Protein AF-A0A7J4RZ16-F1 (afdb_monomer_lite)

pLDDT: mean 72.12, std 18.79, range [27.58, 89.75]

Structure (mmCIF, N/CA/C/O backbone):
data_AF-A0A7J4RZ16-F1
#
_entry.id   AF-A0A7J4RZ16-F1
#
loop_
_atom_site.group_PDB
_atom_site.id
_atom_site.type_symbol
_atom_site.label_atom_id
_atom_site.label_alt_id
_atom_site.l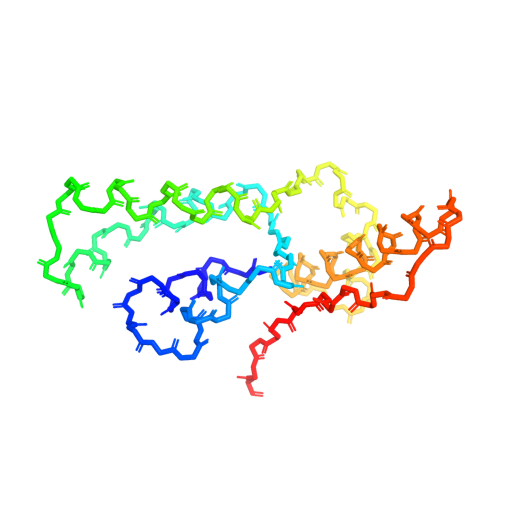abel_comp_id
_atom_site.label_asym_id
_atom_site.label_entity_id
_atom_site.label_seq_id
_atom_site.pdbx_PDB_ins_code
_atom_site.Cartn_x
_atom_site.Cartn_y
_atom_site.Cartn_z
_atom_site.occupancy
_atom_site.B_iso_or_equiv
_atom_site.auth_seq_id
_atom_site.auth_comp_id
_atom_site.auth_asym_id
_atom_site.auth_atom_id
_atom_site.pdbx_PDB_model_num
ATOM 1 N N . MET A 1 1 ? -0.012 -2.044 -8.043 1.00 76.31 1 MET A N 1
ATOM 2 C CA . MET A 1 1 ? -1.000 -1.332 -7.220 1.00 76.31 1 MET A CA 1
ATOM 3 C C . MET A 1 1 ? -0.519 0.092 -6.984 1.00 76.31 1 MET A C 1
ATOM 5 O O . MET A 1 1 ? 0.671 0.305 -6.799 1.00 76.31 1 MET A O 1
ATOM 9 N N . ASP A 1 2 ? -1.434 1.058 -7.052 1.00 80.06 2 ASP A N 1
ATOM 10 C CA . ASP A 1 2 ? -1.184 2.475 -6.749 1.00 80.06 2 ASP A CA 1
ATOM 11 C C . ASP A 1 2 ? -1.478 2.739 -5.261 1.00 80.06 2 ASP A C 1
ATOM 13 O O . ASP A 1 2 ? -2.364 2.104 -4.684 1.00 80.06 2 ASP A O 1
ATOM 17 N N . ALA A 1 3 ? -0.797 3.715 -4.659 1.00 82.50 3 ALA A N 1
ATOM 18 C CA . ALA A 1 3 ? -1.120 4.227 -3.331 1.00 82.50 3 ALA A CA 1
ATOM 19 C C . ALA A 1 3 ? -2.610 4.585 -3.199 1.00 82.50 3 ALA A C 1
ATOM 21 O O . ALA A 1 3 ? -3.216 4.270 -2.186 1.00 82.50 3 ALA A O 1
ATOM 22 N N . ASN A 1 4 ? -3.243 5.173 -4.222 1.00 83.31 4 ASN A N 1
ATOM 23 C CA . ASN A 1 4 ? -4.681 5.485 -4.206 1.00 83.31 4 ASN A CA 1
ATOM 24 C C . ASN A 1 4 ? -5.569 4.249 -3.985 1.00 83.31 4 ASN A C 1
ATOM 26 O O . ASN A 1 4 ? -6.581 4.339 -3.294 1.00 83.31 4 ASN A O 1
ATOM 30 N N . VAL A 1 5 ? -5.192 3.107 -4.567 1.00 85.50 5 VAL A N 1
ATOM 31 C CA . VAL A 1 5 ? -5.918 1.840 -4.397 1.00 85.50 5 VAL A CA 1
ATOM 32 C C . VAL A 1 5 ? -5.694 1.302 -2.986 1.00 85.50 5 VAL A C 1
ATOM 34 O O . VAL A 1 5 ? -6.656 0.903 -2.338 1.00 85.50 5 VAL A O 1
ATOM 37 N N . LEU A 1 6 ? -4.458 1.387 -2.480 1.00 87.19 6 LEU A N 1
ATOM 38 C CA . LEU A 1 6 ? -4.139 1.050 -1.092 1.00 87.19 6 LEU A CA 1
ATOM 39 C C . LEU A 1 6 ? -4.948 1.906 -0.101 1.00 87.19 6 LEU A C 1
ATOM 41 O O . LEU A 1 6 ? -5.533 1.375 0.835 1.00 87.19 6 LEU A O 1
ATOM 45 N N . PHE A 1 7 ? -5.065 3.216 -0.343 1.00 86.19 7 PHE A N 1
ATOM 46 C CA . PHE A 1 7 ? -5.932 4.096 0.445 1.00 86.19 7 PHE A CA 1
ATOM 47 C C . PHE A 1 7 ? -7.388 3.655 0.415 1.00 86.19 7 PHE A C 1
ATOM 49 O O . PHE A 1 7 ? -8.014 3.571 1.465 1.00 86.19 7 PHE A O 1
ATOM 56 N N . ALA A 1 8 ? -7.932 3.374 -0.769 1.00 86.31 8 ALA A N 1
ATOM 57 C CA . ALA A 1 8 ? -9.317 2.939 -0.890 1.00 86.31 8 ALA A CA 1
ATOM 58 C C . ALA A 1 8 ? -9.573 1.634 -0.119 1.00 86.31 8 ALA A C 1
ATOM 60 O O . ALA A 1 8 ? -10.584 1.537 0.570 1.00 86.31 8 ALA A O 1
ATOM 61 N N . ALA A 1 9 ? -8.637 0.681 -0.190 1.00 87.06 9 ALA A N 1
ATOM 62 C CA . ALA A 1 9 ? -8.710 -0.591 0.522 1.00 87.06 9 ALA A CA 1
ATOM 63 C C . ALA A 1 9 ? -8.658 -0.434 2.051 1.00 87.06 9 ALA A C 1
ATOM 65 O O . ALA A 1 9 ? -9.312 -1.185 2.760 1.00 87.06 9 ALA A O 1
ATOM 66 N N . LEU A 1 10 ? -7.893 0.535 2.567 1.00 84.44 10 LEU A N 1
ATOM 67 C CA . LEU A 1 10 ? -7.679 0.698 4.011 1.00 84.44 10 LEU A CA 1
ATOM 68 C C . LEU A 1 10 ? -8.652 1.681 4.680 1.00 84.44 10 LEU A C 1
ATOM 70 O O . LEU A 1 10 ? -8.876 1.610 5.890 1.00 84.44 10 LEU A O 1
ATOM 74 N N . ILE A 1 11 ? -9.224 2.627 3.932 1.00 83.25 11 ILE A N 1
ATOM 75 C CA . ILE A 1 11 ? -10.146 3.639 4.476 1.00 83.25 11 ILE A CA 1
ATOM 76 C C . ILE A 1 11 ? -11.548 3.068 4.678 1.00 83.25 11 ILE A C 1
ATOM 78 O O . ILE A 1 11 ? -12.195 3.384 5.672 1.00 83.25 11 ILE A O 1
ATOM 82 N N . ARG A 1 12 ? -12.036 2.247 3.746 1.00 82.31 12 ARG A N 1
ATOM 83 C CA . ARG A 1 12 ? -13.421 1.778 3.755 1.00 82.31 12 ARG A CA 1
ATOM 84 C C . ARG A 1 12 ? -13.476 0.280 3.511 1.00 82.31 12 ARG A C 1
ATOM 86 O O . ARG A 1 12 ? -12.916 -0.203 2.532 1.00 82.31 12 ARG A O 1
ATOM 93 N N . LYS A 1 13 ? -14.259 -0.410 4.344 1.00 81.44 13 LYS A N 1
ATOM 94 C CA . LYS A 1 13 ? -14.567 -1.819 4.125 1.00 81.44 13 LYS A CA 1
ATOM 95 C C . LYS A 1 13 ? -15.323 -2.032 2.822 1.00 81.44 13 LYS A C 1
ATOM 97 O O . LYS A 1 13 ? -16.250 -1.280 2.497 1.00 81.44 13 LYS A O 1
ATOM 102 N N . GLY A 1 14 ? -14.941 -3.065 2.086 1.00 85.19 14 GLY A N 1
ATOM 103 C CA . GLY A 1 14 ? -15.611 -3.449 0.852 1.00 85.19 14 GLY A CA 1
ATOM 104 C C . GLY A 1 14 ? -14.702 -4.215 -0.092 1.00 85.19 14 GLY A C 1
ATOM 105 O O . GLY A 1 14 ? -13.648 -4.713 0.292 1.00 85.19 14 GLY A O 1
ATOM 106 N N . ARG A 1 15 ? -15.092 -4.265 -1.367 1.00 85.81 15 ARG A N 1
ATOM 107 C CA . ARG A 1 15 ? -14.468 -5.173 -2.333 1.00 85.81 15 ARG A CA 1
ATOM 108 C C . ARG A 1 15 ? -12.955 -4.992 -2.486 1.00 85.81 15 ARG A C 1
ATOM 110 O O . ARG A 1 15 ? -12.241 -5.968 -2.664 1.00 85.81 15 ARG A O 1
ATOM 117 N N . THR A 1 16 ? -12.450 -3.762 -2.416 1.00 84.81 16 THR A N 1
ATOM 118 C CA . THR A 1 16 ? -11.005 -3.496 -2.531 1.00 84.81 16 THR A CA 1
ATOM 119 C C . THR A 1 16 ? -10.224 -3.989 -1.310 1.00 84.81 16 THR A C 1
ATOM 121 O O . THR A 1 16 ? -9.099 -4.451 -1.465 1.00 84.81 16 THR A O 1
ATOM 124 N N . GLU A 1 17 ? -10.811 -3.906 -0.112 1.00 87.56 17 GLU A N 1
ATOM 125 C CA . GLU A 1 17 ? -10.242 -4.475 1.116 1.00 87.56 17 GLU A CA 1
ATOM 126 C C . GLU A 1 17 ? -10.216 -6.004 1.022 1.00 87.56 17 GLU A C 1
ATOM 128 O O . GLU A 1 17 ? -9.167 -6.607 1.222 1.00 87.56 17 GLU A O 1
ATOM 133 N N . GLU A 1 18 ? -11.341 -6.618 0.637 1.00 88.00 18 GLU A N 1
ATOM 134 C CA . GLU A 1 18 ? -11.445 -8.071 0.443 1.00 88.00 18 GLU A CA 1
ATOM 135 C C . GLU A 1 18 ? -10.363 -8.585 -0.507 1.00 88.00 18 GLU A C 1
ATOM 137 O O . GLU A 1 18 ? -9.666 -9.538 -0.185 1.00 88.00 18 GLU A O 1
ATOM 142 N N . LEU A 1 19 ? -10.177 -7.913 -1.648 1.00 87.62 19 LEU A N 1
ATOM 143 C CA . LEU A 1 19 ? -9.145 -8.278 -2.617 1.00 87.62 19 LEU A CA 1
ATOM 144 C C . LEU A 1 19 ? -7.735 -8.103 -2.041 1.00 87.62 19 LEU A C 1
ATOM 146 O O . LEU A 1 19 ? -6.885 -8.957 -2.264 1.00 87.62 19 LEU A O 1
ATOM 150 N N . LEU A 1 20 ? -7.468 -7.026 -1.295 1.00 85.69 20 LEU A N 1
ATOM 151 C CA . LEU A 1 20 ? -6.154 -6.801 -0.680 1.00 85.69 20 LEU A CA 1
ATOM 152 C C . LEU A 1 20 ? -5.773 -7.926 0.299 1.00 85.69 20 LEU A C 1
ATOM 154 O O . LEU A 1 20 ? -4.588 -8.232 0.454 1.00 85.69 20 LEU A O 1
ATOM 158 N N . PHE A 1 21 ? -6.774 -8.529 0.944 1.00 86.06 21 PHE A N 1
ATOM 159 C CA . PHE A 1 21 ? -6.607 -9.610 1.911 1.00 86.06 21 PHE A CA 1
ATOM 160 C C . PHE A 1 21 ? -6.958 -11.006 1.374 1.00 86.06 21 PHE A C 1
ATOM 162 O O . PHE A 1 21 ? -6.971 -11.963 2.151 1.00 86.06 21 PHE A O 1
ATOM 169 N N . ASP A 1 22 ? -7.128 -11.147 0.062 1.00 85.19 22 ASP A N 1
ATOM 170 C CA . ASP A 1 22 ? -7.223 -12.437 -0.616 1.00 85.19 22 ASP A CA 1
ATOM 171 C C . ASP A 1 22 ? -5.830 -13.086 -0.699 1.00 85.19 22 ASP A C 1
ATOM 173 O O . ASP A 1 22 ? -4.856 -12.448 -1.107 1.00 85.19 22 ASP A O 1
ATOM 177 N N . ASP A 1 23 ? -5.710 -14.337 -0.253 1.00 82.88 23 ASP A N 1
ATOM 178 C CA . ASP A 1 23 ? -4.439 -15.071 -0.231 1.00 82.88 23 ASP A CA 1
ATOM 179 C C . ASP A 1 23 ? -4.040 -15.613 -1.616 1.00 82.88 23 ASP A C 1
ATOM 181 O O . ASP A 1 23 ? -2.863 -15.905 -1.853 1.00 82.88 23 ASP A O 1
ATOM 185 N N . ASP A 1 24 ? -4.988 -15.699 -2.556 1.00 85.19 24 ASP A N 1
ATOM 186 C CA . ASP A 1 24 ? -4.721 -16.117 -3.935 1.00 85.19 24 ASP A CA 1
ATOM 187 C C . ASP A 1 24 ? -4.161 -14.970 -4.798 1.00 85.19 24 ASP A C 1
ATOM 189 O O . ASP A 1 24 ? -3.664 -15.204 -5.908 1.00 85.19 24 ASP A O 1
ATOM 193 N N . LEU A 1 25 ? -4.183 -13.733 -4.284 1.00 80.50 25 LEU A N 1
ATOM 194 C CA . LEU A 1 25 ? -3.689 -12.543 -4.970 1.00 80.50 25 LEU A CA 1
ATOM 195 C C . LEU A 1 25 ? -2.306 -12.122 -4.463 1.00 80.50 25 LEU A C 1
ATOM 197 O O . LEU A 1 25 ? -2.020 -12.083 -3.270 1.00 80.50 25 LEU A O 1
ATOM 201 N N . HIS A 1 26 ? -1.428 -11.764 -5.400 1.00 79.12 26 HIS A N 1
ATOM 202 C CA . HIS A 1 26 ? -0.135 -11.143 -5.107 1.00 79.12 26 HIS A CA 1
ATOM 203 C C . HIS A 1 26 ? -0.096 -9.730 -5.678 1.00 79.12 26 HIS A C 1
ATOM 205 O O . HIS A 1 26 ? -0.303 -9.522 -6.878 1.00 79.12 26 HIS A O 1
ATOM 211 N N . PHE A 1 27 ? 0.212 -8.755 -4.824 1.00 83.81 27 PHE A N 1
ATOM 212 C CA . PHE A 1 27 ? 0.249 -7.351 -5.207 1.00 83.81 27 PHE A CA 1
ATOM 213 C C . PHE A 1 27 ? 1.682 -6.881 -5.412 1.00 83.81 27 PHE A C 1
ATOM 215 O O . PHE A 1 27 ? 2.524 -7.037 -4.537 1.00 83.81 27 PHE A O 1
ATOM 222 N N . PHE A 1 28 ? 1.934 -6.220 -6.539 1.00 84.19 28 PHE A N 1
ATOM 223 C CA . PHE A 1 28 ? 3.190 -5.514 -6.791 1.00 84.19 28 PHE A CA 1
ATOM 224 C C . PHE A 1 28 ? 2.969 -4.012 -6.738 1.00 84.19 28 PHE A C 1
ATOM 226 O O . PHE A 1 28 ? 1.946 -3.526 -7.224 1.00 84.19 28 PHE A O 1
ATOM 233 N N . ALA A 1 29 ? 3.910 -3.255 -6.192 1.00 84.75 29 ALA A N 1
ATOM 234 C CA . ALA A 1 29 ? 3.845 -1.798 -6.134 1.00 84.75 29 ALA A CA 1
ATOM 235 C C . ALA A 1 29 ? 5.243 -1.180 -6.257 1.00 84.75 29 ALA A C 1
ATOM 237 O O . ALA A 1 29 ? 6.222 -1.869 -5.992 1.00 84.75 29 ALA A O 1
ATOM 238 N N . PRO A 1 30 ? 5.365 0.107 -6.620 1.00 83.69 30 PRO A N 1
ATOM 239 C CA . PRO A 1 30 ? 6.643 0.794 -6.491 1.00 83.69 30 PRO A CA 1
ATOM 240 C C . PRO A 1 30 ? 7.044 0.903 -5.014 1.00 83.69 30 PRO A C 1
ATOM 242 O O . PRO A 1 30 ? 6.175 1.040 -4.148 1.00 83.69 30 PRO A O 1
ATOM 245 N N . GLU A 1 31 ? 8.343 0.926 -4.730 1.00 84.81 31 GLU A N 1
ATOM 246 C CA . GLU A 1 31 ? 8.897 1.078 -3.374 1.00 84.81 31 GLU A CA 1
ATOM 247 C C . GLU A 1 31 ? 8.349 2.287 -2.601 1.00 84.81 31 GLU A C 1
ATOM 249 O O . GLU A 1 31 ? 8.067 2.198 -1.406 1.00 84.81 31 GLU A O 1
ATOM 254 N N . PHE A 1 32 ? 8.054 3.384 -3.298 1.00 85.38 32 PHE A N 1
ATOM 255 C CA . PHE A 1 32 ? 7.510 4.604 -2.701 1.00 85.38 32 PHE A CA 1
ATOM 256 C C . PHE A 1 32 ? 6.012 4.521 -2.334 1.00 85.38 32 PHE A C 1
ATOM 258 O O . PHE A 1 32 ? 5.426 5.526 -1.923 1.00 85.38 32 PHE A O 1
ATOM 265 N N . ILE A 1 33 ? 5.330 3.376 -2.510 1.00 87.38 33 ILE A N 1
ATOM 266 C CA . ILE A 1 33 ? 3.884 3.263 -2.233 1.00 87.38 33 ILE A CA 1
ATOM 267 C C . ILE A 1 33 ? 3.545 3.607 -0.779 1.00 87.38 33 ILE A C 1
ATOM 269 O O . ILE A 1 33 ? 2.577 4.328 -0.535 1.00 87.38 33 ILE A O 1
ATOM 273 N N . PHE A 1 34 ? 4.357 3.139 0.170 1.00 87.25 34 PHE A N 1
ATOM 274 C CA . PHE A 1 34 ? 4.131 3.374 1.594 1.00 87.25 34 PHE A CA 1
ATOM 275 C C . PHE A 1 34 ? 4.493 4.798 1.998 1.00 87.25 34 PHE A C 1
ATOM 277 O O . PHE A 1 34 ? 3.769 5.391 2.782 1.00 87.25 34 PHE A O 1
ATOM 284 N N . GLU A 1 35 ? 5.523 5.395 1.397 1.00 88.25 35 GLU A N 1
ATOM 285 C CA . GLU A 1 35 ? 5.835 6.817 1.589 1.00 88.25 35 GLU A CA 1
ATOM 286 C C . GLU A 1 35 ? 4.686 7.710 1.089 1.00 88.25 35 GLU A C 1
ATOM 288 O O . GLU A 1 35 ? 4.273 8.663 1.748 1.00 88.25 35 GLU A O 1
ATOM 293 N N . LYS A 1 36 ? 4.102 7.383 -0.070 1.00 86.81 36 LYS A N 1
ATOM 294 C CA . LYS A 1 36 ? 2.909 8.083 -0.568 1.00 86.81 36 LYS A CA 1
ATOM 295 C C . LYS A 1 36 ? 1.694 7.859 0.326 1.00 86.81 36 LYS A C 1
ATOM 297 O O . LYS A 1 36 ? 0.847 8.749 0.400 1.00 86.81 36 LYS A O 1
ATOM 302 N N . PHE A 1 37 ? 1.591 6.692 0.959 1.00 87.06 37 PHE A N 1
ATOM 303 C CA . PHE A 1 37 ? 0.535 6.423 1.925 1.00 87.06 37 PHE A CA 1
ATOM 304 C C . PHE A 1 37 ? 0.694 7.289 3.183 1.00 87.06 37 PHE A C 1
ATOM 306 O O . PHE A 1 37 ? -0.224 7.991 3.604 1.00 87.06 37 PHE A O 1
ATOM 313 N N . GLU A 1 38 ? 1.912 7.319 3.705 1.00 87.94 38 GLU A N 1
ATOM 314 C CA . GLU A 1 38 ? 2.331 8.101 4.861 1.00 87.94 38 GLU A CA 1
ATOM 315 C C . GLU A 1 38 ? 2.039 9.597 4.680 1.00 87.94 38 GLU A C 1
ATOM 317 O O . GLU A 1 38 ? 1.410 10.234 5.523 1.00 87.94 38 GLU A O 1
ATOM 322 N N . LYS A 1 39 ? 2.348 10.146 3.499 1.00 89.75 39 LYS A N 1
ATOM 323 C CA . LYS A 1 39 ? 2.061 11.550 3.149 1.00 89.75 39 LYS A CA 1
ATOM 324 C C . LYS A 1 39 ? 0.584 11.938 3.202 1.00 89.75 39 LYS A C 1
ATOM 326 O O . LYS A 1 39 ? 0.286 13.130 3.199 1.00 89.75 39 LYS A O 1
ATOM 331 N N . ARG A 1 40 ? -0.356 10.985 3.220 1.00 87.19 40 ARG A N 1
ATOM 332 C CA . ARG A 1 40 ? -1.786 11.289 3.416 1.00 87.19 40 ARG A CA 1
ATOM 333 C C . ARG A 1 40 ? -2.343 10.761 4.732 1.00 87.19 40 ARG A C 1
ATOM 335 O O . ARG A 1 40 ? -3.561 10.637 4.850 1.00 87.19 40 ARG A O 1
ATOM 342 N N . ARG A 1 41 ? -1.488 10.522 5.728 1.00 88.56 41 ARG A N 1
ATOM 343 C CA . ARG A 1 41 ? -1.871 10.197 7.107 1.00 88.56 41 ARG A CA 1
ATOM 344 C C . ARG A 1 41 ? -3.005 11.080 7.623 1.00 88.56 41 ARG A C 1
ATOM 346 O O . ARG A 1 41 ? -4.067 10.565 7.958 1.00 88.56 41 ARG A O 1
ATOM 353 N N . SER A 1 42 ? -2.842 12.403 7.566 1.00 88.12 42 SER A N 1
ATOM 354 C CA . SER A 1 42 ? -3.858 13.357 8.041 1.00 88.12 42 SER A CA 1
ATOM 355 C C . SER A 1 42 ? -5.214 13.178 7.351 1.00 88.12 42 SER A C 1
ATOM 357 O O . SER A 1 42 ? -6.255 13.305 7.986 1.00 88.12 42 SER A O 1
ATOM 359 N N . LEU A 1 43 ? -5.217 12.830 6.059 1.00 87.50 43 LEU A N 1
ATOM 360 C CA . LEU A 1 43 ? -6.445 12.572 5.307 1.00 87.50 43 LEU A CA 1
ATOM 361 C C . LEU A 1 43 ? -7.123 11.268 5.746 1.00 87.50 43 LEU A C 1
ATOM 363 O O . LEU A 1 43 ? -8.347 11.192 5.739 1.00 87.50 43 LEU A O 1
ATOM 367 N N . VAL A 1 44 ? -6.346 10.236 6.083 1.00 86.00 44 VAL A N 1
ATOM 368 C CA . VAL A 1 44 ? -6.882 8.956 6.566 1.00 86.00 44 VAL A CA 1
ATOM 369 C C . VAL A 1 44 ? -7.483 9.125 7.951 1.00 86.00 44 VAL A C 1
ATOM 371 O O . VAL A 1 44 ? -8.624 8.716 8.152 1.00 86.00 44 VAL A O 1
ATOM 374 N N . LEU A 1 45 ? -6.765 9.769 8.871 1.00 88.50 45 LEU A N 1
ATOM 375 C CA . LEU A 1 45 ? -7.253 10.043 10.225 1.00 88.50 45 LEU A CA 1
ATOM 376 C C . LEU A 1 45 ? -8.563 10.838 10.177 1.00 88.50 45 LEU A C 1
ATOM 378 O O . LEU A 1 45 ? -9.560 10.408 10.746 1.00 88.50 45 LEU A O 1
ATOM 382 N N . ALA A 1 46 ? -8.610 11.901 9.365 1.00 88.25 46 ALA A N 1
ATOM 383 C CA . ALA A 1 46 ? -9.811 12.718 9.181 1.00 88.25 46 ALA A CA 1
ATOM 384 C C . ALA A 1 46 ? -11.004 11.975 8.549 1.00 88.25 46 ALA A C 1
ATOM 386 O O . ALA A 1 46 ? -12.129 12.458 8.625 1.00 88.25 46 ALA A O 1
ATOM 387 N N . LYS A 1 47 ? -10.779 10.840 7.872 1.00 85.94 47 LYS A N 1
ATOM 388 C CA . LYS A 1 47 ? -11.827 10.087 7.160 1.00 85.94 47 LYS A CA 1
ATOM 389 C C . LYS A 1 47 ? -12.263 8.800 7.848 1.00 85.94 47 LYS A C 1
ATOM 391 O O . LYS A 1 47 ? -13.200 8.171 7.361 1.00 85.94 47 LYS A O 1
ATOM 396 N N . THR A 1 48 ? -11.548 8.351 8.876 1.00 82.31 48 THR A N 1
ATOM 397 C CA . THR A 1 48 ? -11.718 6.992 9.417 1.00 82.31 48 THR A CA 1
ATOM 398 C C . THR A 1 48 ? -11.948 6.954 10.922 1.00 82.31 48 THR A C 1
ATOM 400 O O . THR A 1 48 ? -12.078 5.858 11.454 1.00 82.31 48 THR A O 1
ATOM 403 N N . ASP A 1 49 ? -12.007 8.116 11.587 1.00 84.19 49 ASP A N 1
ATOM 404 C CA . ASP A 1 49 ? -12.104 8.264 13.052 1.00 84.19 49 ASP A CA 1
ATOM 405 C C . ASP A 1 49 ? -11.067 7.427 13.820 1.00 84.19 49 ASP A C 1
ATOM 407 O O . ASP A 1 49 ? -11.265 7.042 14.970 1.00 84.19 49 ASP A O 1
ATOM 411 N N . ARG A 1 50 ? -9.938 7.133 13.167 1.00 84.69 50 ARG A N 1
ATOM 412 C CA . ARG A 1 50 ? -8.849 6.339 13.730 1.00 84.69 50 ARG A CA 1
ATOM 413 C C . ARG A 1 50 ? -7.893 7.212 14.515 1.00 84.69 50 ARG A C 1
ATOM 415 O O . ARG A 1 50 ? -7.646 8.369 14.176 1.00 84.69 50 ARG A O 1
ATOM 422 N N . THR A 1 51 ? -7.292 6.602 15.519 1.00 89.25 51 THR A N 1
ATOM 423 C CA . THR A 1 51 ? -6.166 7.150 16.263 1.00 89.25 51 THR A CA 1
ATOM 424 C C . THR A 1 51 ? -4.861 7.017 15.480 1.00 89.25 51 THR A C 1
ATOM 426 O O . THR A 1 51 ? -4.724 6.208 14.559 1.00 89.25 51 THR A O 1
ATOM 429 N N . GLU A 1 52 ? -3.862 7.789 15.899 1.00 86.75 52 GLU A N 1
ATOM 430 C CA . GLU A 1 52 ? -2.504 7.723 15.356 1.00 86.75 52 GLU A CA 1
ATOM 431 C C . GLU A 1 52 ? -1.916 6.306 15.445 1.00 86.75 52 GLU A C 1
ATOM 433 O O . GLU A 1 52 ? -1.351 5.786 14.485 1.00 86.75 52 GLU A O 1
ATOM 438 N N . SER A 1 53 ? -2.118 5.641 16.587 1.00 86.62 53 SER A N 1
ATOM 439 C CA . SER A 1 53 ? -1.642 4.275 16.812 1.00 86.62 53 SER A CA 1
ATOM 440 C C . SER A 1 53 ? -2.317 3.278 15.872 1.00 86.62 53 SER A C 1
ATOM 442 O O . SER A 1 53 ? -1.647 2.412 15.314 1.00 86.62 53 SER A O 1
ATOM 444 N N . GLU A 1 54 ? -3.624 3.407 15.642 1.00 86.44 54 GLU A N 1
ATOM 445 C CA . GLU A 1 54 ? -4.333 2.546 14.693 1.00 86.44 54 GLU A CA 1
ATOM 446 C C . GLU A 1 54 ? -3.838 2.755 13.262 1.00 86.44 54 GLU A C 1
ATOM 448 O O . GLU A 1 54 ? -3.724 1.785 12.511 1.00 86.44 54 GLU A O 1
ATOM 453 N N . PHE A 1 55 ? -3.489 3.989 12.885 1.00 86.75 55 PHE A N 1
ATOM 454 C CA . PHE A 1 55 ? -2.903 4.267 11.578 1.00 86.75 55 PHE A CA 1
ATOM 455 C C . PHE A 1 55 ? -1.556 3.562 11.379 1.00 86.75 55 PHE A C 1
ATOM 457 O O . PHE A 1 55 ? -1.353 2.934 10.339 1.00 86.75 55 PHE A O 1
ATOM 464 N N . GLU A 1 56 ? -0.668 3.584 12.375 1.00 85.44 56 GLU A N 1
ATOM 465 C CA . GLU A 1 56 ? 0.602 2.842 12.313 1.00 85.44 56 GLU A CA 1
ATOM 466 C C . GLU A 1 56 ? 0.375 1.340 12.102 1.00 85.44 56 GLU A C 1
ATOM 468 O O . GLU A 1 56 ? 1.052 0.682 11.302 1.00 85.44 56 GLU A O 1
ATOM 473 N N . HIS A 1 57 ? -0.637 0.787 12.772 1.00 85.75 57 HIS A N 1
ATOM 474 C CA . HIS A 1 57 ? -0.982 -0.621 12.631 1.00 85.75 57 HIS A CA 1
ATOM 475 C C . HIS A 1 57 ? -1.581 -0.955 11.258 1.00 85.75 57 HIS A C 1
ATOM 477 O O . HIS A 1 57 ? -1.319 -2.052 10.753 1.00 85.75 57 HIS A O 1
ATOM 483 N N . LEU A 1 58 ? -2.288 -0.029 10.595 1.00 83.62 58 LEU A N 1
ATOM 484 C CA . LEU A 1 58 ? -2.883 -0.265 9.267 1.00 83.62 58 LEU A CA 1
ATOM 485 C C . LEU A 1 58 ? -1.860 -0.676 8.209 1.00 83.62 58 LEU A C 1
ATOM 487 O O . LEU A 1 58 ? -2.202 -1.406 7.279 1.00 83.62 58 LEU A O 1
ATOM 491 N N . LEU A 1 59 ? -0.614 -0.222 8.327 1.00 81.81 59 LEU A N 1
ATOM 492 C CA . LEU A 1 59 ? 0.425 -0.507 7.341 1.00 81.81 59 LEU A CA 1
ATOM 493 C C . LEU A 1 59 ? 1.110 -1.859 7.543 1.00 81.81 59 LEU A C 1
ATOM 495 O O . LEU A 1 59 ? 1.756 -2.356 6.617 1.00 81.81 59 LEU A O 1
ATOM 499 N N . THR A 1 60 ? 0.964 -2.487 8.709 1.00 86.38 60 THR A N 1
ATOM 500 C CA . THR A 1 60 ? 1.678 -3.737 9.011 1.00 86.38 60 THR A CA 1
ATOM 501 C C . THR A 1 60 ? 1.215 -4.911 8.152 1.00 86.38 60 THR A C 1
ATOM 503 O O . THR A 1 60 ? 2.051 -5.659 7.642 1.00 86.38 60 THR A O 1
ATOM 506 N N . ALA A 1 61 ? -0.094 -5.075 7.947 1.00 85.00 61 ALA A N 1
ATOM 507 C CA . ALA A 1 61 ? -0.629 -6.185 7.161 1.00 85.00 61 ALA A CA 1
ATOM 508 C C . ALA A 1 61 ? -0.380 -6.029 5.644 1.00 85.00 61 ALA A C 1
ATOM 510 O O . ALA A 1 61 ? 0.136 -6.971 5.036 1.00 85.00 61 ALA A O 1
ATOM 511 N N . PRO A 1 62 ? -0.622 -4.859 5.016 1.00 86.31 62 PRO A N 1
ATOM 512 C CA . PRO A 1 62 ? -0.333 -4.657 3.597 1.00 86.31 62 PRO A CA 1
ATOM 513 C C . PRO A 1 62 ? 1.150 -4.814 3.246 1.00 86.31 62 PRO A C 1
ATOM 515 O O . PRO A 1 62 ? 1.465 -5.359 2.191 1.00 86.31 62 PRO A O 1
ATOM 518 N N . ARG A 1 63 ? 2.076 -4.414 4.132 1.00 86.94 63 ARG A N 1
ATOM 519 C CA . ARG A 1 63 ? 3.528 -4.601 3.924 1.00 86.94 63 ARG A CA 1
ATOM 520 C C . ARG A 1 63 ? 3.937 -6.060 3.733 1.00 86.94 63 ARG A C 1
ATOM 522 O O . ARG A 1 63 ? 4.915 -6.319 3.047 1.00 86.94 63 ARG A O 1
ATOM 529 N N . LYS A 1 64 ? 3.195 -7.008 4.309 1.00 86.19 64 LYS A N 1
ATOM 530 C CA . LYS A 1 64 ? 3.464 -8.446 4.155 1.00 86.19 64 LYS A CA 1
ATOM 531 C C . LYS A 1 64 ? 2.918 -9.026 2.848 1.00 86.19 64 LYS A C 1
ATOM 533 O O . LYS A 1 64 ? 3.351 -10.097 2.444 1.00 86.19 64 LYS A O 1
ATOM 538 N N . ARG A 1 65 ? 1.960 -8.345 2.210 1.00 84.88 65 ARG A N 1
ATOM 539 C CA . ARG A 1 65 ? 1.238 -8.833 1.019 1.00 84.88 65 ARG A CA 1
ATOM 540 C C . ARG A 1 65 ? 1.624 -8.115 -0.271 1.00 84.88 65 ARG A C 1
ATOM 542 O O . ARG A 1 65 ? 1.396 -8.633 -1.360 1.00 84.88 65 ARG A O 1
ATOM 549 N N . ILE A 1 66 ? 2.184 -6.914 -0.153 1.00 87.50 66 ILE A N 1
ATOM 550 C CA . ILE A 1 66 ? 2.594 -6.095 -1.288 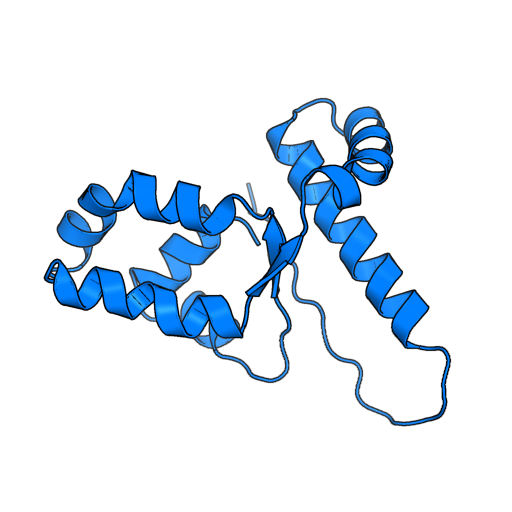1.00 87.50 66 ILE A CA 1
ATOM 551 C C . ILE A 1 66 ? 4.099 -6.238 -1.471 1.00 87.50 66 ILE A C 1
ATOM 553 O O . ILE A 1 66 ? 4.884 -5.754 -0.657 1.00 87.50 66 ILE A O 1
ATOM 557 N N . THR A 1 67 ? 4.505 -6.848 -2.576 1.00 88.19 67 THR A N 1
ATOM 558 C CA . THR A 1 67 ? 5.895 -6.843 -3.018 1.00 88.19 67 THR A CA 1
ATOM 559 C C . THR A 1 67 ? 6.217 -5.486 -3.635 1.00 88.19 67 THR A C 1
ATOM 561 O O . THR A 1 67 ? 5.648 -5.093 -4.657 1.00 88.19 67 THR A O 1
ATOM 564 N N . THR A 1 68 ? 7.130 -4.752 -3.009 1.00 86.06 68 THR A N 1
ATOM 565 C CA . THR A 1 68 ? 7.661 -3.515 -3.575 1.00 86.06 68 THR A CA 1
ATOM 566 C C . THR A 1 68 ? 8.749 -3.805 -4.594 1.00 86.06 68 THR A C 1
ATOM 568 O O . THR A 1 68 ? 9.562 -4.704 -4.404 1.00 86.06 68 THR A O 1
ATOM 571 N N . ILE A 1 69 ? 8.761 -3.020 -5.660 1.00 83.06 69 ILE A N 1
ATOM 572 C CA . ILE A 1 69 ? 9.749 -3.062 -6.730 1.00 83.06 69 ILE A CA 1
ATOM 573 C C . ILE A 1 69 ? 10.510 -1.731 -6.701 1.00 83.06 69 ILE A C 1
ATOM 575 O 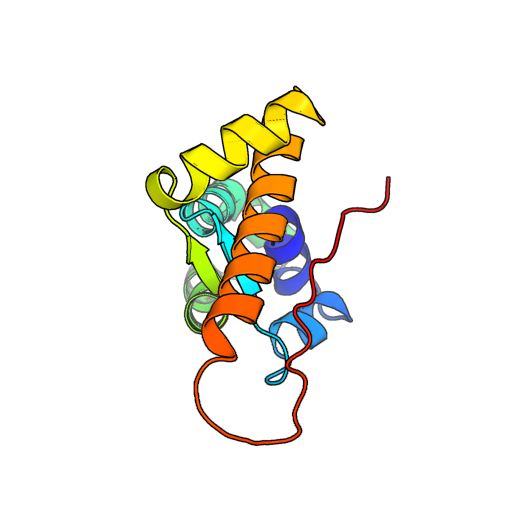O . ILE A 1 69 ? 9.869 -0.674 -6.621 1.00 83.06 69 ILE A O 1
ATOM 579 N N . SER A 1 70 ? 11.844 -1.790 -6.724 1.00 82.19 70 SER A N 1
ATOM 580 C CA . SER A 1 70 ? 12.690 -0.592 -6.704 1.00 82.19 70 SER A CA 1
ATOM 581 C C . SER A 1 70 ? 12.642 0.150 -8.036 1.00 82.19 70 SER A C 1
ATOM 583 O O . SER A 1 70 ? 12.269 -0.421 -9.065 1.00 82.19 70 SER A O 1
ATOM 585 N N . ASN A 1 71 ? 13.009 1.431 -8.030 1.00 75.12 71 ASN A N 1
ATOM 586 C CA . ASN A 1 71 ? 13.043 2.196 -9.272 1.00 75.12 71 ASN A CA 1
ATOM 5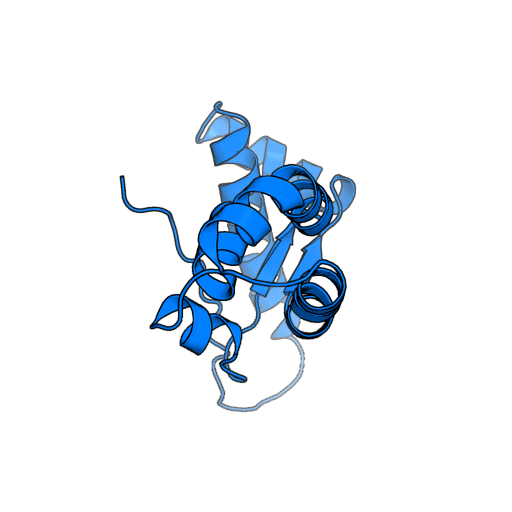87 C C . ASN A 1 71 ? 14.065 1.624 -10.271 1.00 75.12 71 ASN A C 1
ATOM 589 O O . ASN A 1 71 ? 13.742 1.539 -11.456 1.00 75.12 71 ASN A O 1
ATOM 593 N N . GLU A 1 72 ? 15.222 1.135 -9.809 1.00 77.69 72 GLU A N 1
ATOM 594 C CA . GLU A 1 72 ? 16.234 0.563 -10.709 1.00 77.69 72 GLU A CA 1
ATOM 595 C C . GLU A 1 72 ? 15.704 -0.679 -11.440 1.00 77.69 72 GLU A C 1
ATOM 597 O O . GLU A 1 72 ? 15.884 -0.813 -12.649 1.00 77.69 72 GLU A O 1
ATOM 602 N N . GLU A 1 73 ? 14.972 -1.562 -10.744 1.00 70.31 73 GLU A N 1
ATOM 603 C CA . GLU A 1 73 ? 14.350 -2.738 -11.373 1.00 70.31 73 GLU A CA 1
ATOM 604 C C . GLU A 1 73 ? 13.282 -2.352 -12.420 1.00 70.31 73 GLU A C 1
ATOM 606 O O . GLU A 1 73 ? 12.906 -3.172 -13.263 1.00 70.31 73 GLU A O 1
ATOM 611 N N . THR A 1 74 ? 12.770 -1.119 -12.369 1.00 72.12 74 THR A N 1
ATOM 612 C CA . THR A 1 74 ? 11.716 -0.631 -13.265 1.00 72.12 74 THR A CA 1
ATOM 613 C C . THR A 1 74 ? 12.219 0.150 -14.476 1.00 72.12 74 THR A C 1
ATOM 615 O O . THR A 1 74 ? 11.440 0.365 -15.405 1.00 72.12 74 THR A O 1
ATOM 618 N N . ASP A 1 75 ? 13.483 0.563 -14.531 1.00 73.81 75 ASP A N 1
ATOM 619 C CA . ASP A 1 75 ? 13.954 1.542 -15.521 1.00 73.81 75 ASP A CA 1
ATOM 620 C C . ASP A 1 75 ? 13.804 1.079 -16.982 1.00 73.81 75 ASP A C 1
ATOM 622 O O . ASP A 1 75 ? 13.304 1.828 -17.832 1.00 73.81 75 ASP A O 1
ATOM 626 N N . GLU A 1 76 ? 14.135 -0.180 -17.282 1.00 69.88 76 GLU A N 1
ATOM 627 C CA . GLU A 1 76 ? 13.983 -0.748 -18.632 1.00 69.88 76 GLU A CA 1
ATOM 628 C C . GLU A 1 76 ? 12.515 -0.746 -19.078 1.00 69.88 76 GLU A C 1
ATOM 630 O O . GLU A 1 76 ? 12.156 -0.344 -20.191 1.00 69.88 76 GLU A O 1
ATOM 635 N N . PHE A 1 77 ? 11.625 -1.122 -18.166 1.00 73.75 77 PHE A N 1
ATOM 636 C CA . PHE A 1 77 ? 10.192 -1.145 -18.409 1.00 73.75 77 PHE A CA 1
ATOM 637 C C . PHE A 1 77 ? 9.597 0.268 -18.475 1.00 73.75 77 PHE A C 1
ATOM 639 O O . PHE A 1 77 ? 8.637 0.487 -19.211 1.00 73.75 77 PHE A O 1
ATOM 646 N N . ILE A 1 78 ? 10.149 1.241 -17.739 1.00 73.38 78 ILE A N 1
ATOM 647 C CA . ILE A 1 78 ? 9.804 2.670 -17.836 1.00 73.38 78 ILE A CA 1
ATOM 648 C C . ILE A 1 78 ? 10.120 3.186 -19.236 1.00 73.38 78 ILE A C 1
ATOM 650 O O . ILE A 1 78 ? 9.273 3.849 -19.834 1.00 73.38 78 ILE A O 1
ATOM 654 N N . ALA A 1 79 ? 11.286 2.859 -19.796 1.00 74.69 79 ALA A N 1
ATOM 655 C CA . ALA A 1 79 ? 11.639 3.271 -21.152 1.00 74.69 79 ALA A CA 1
ATOM 656 C C . ALA A 1 79 ? 10.630 2.741 -22.189 1.00 74.69 79 ALA A C 1
ATOM 658 O O . ALA A 1 79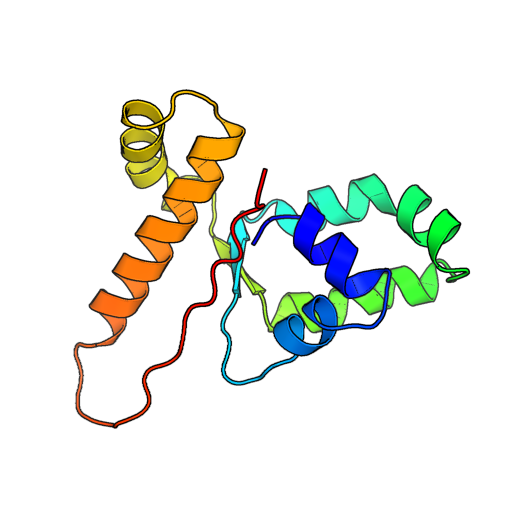 ? 10.186 3.489 -23.065 1.00 74.69 79 ALA A O 1
ATOM 659 N N . HIS A 1 80 ? 10.204 1.482 -22.057 1.00 71.62 80 HIS A N 1
ATOM 660 C CA . HIS A 1 80 ? 9.151 0.905 -22.897 1.00 71.62 80 HIS A CA 1
ATOM 661 C C . HIS A 1 80 ? 7.789 1.567 -22.675 1.00 71.62 80 HIS A C 1
ATOM 663 O O . HIS A 1 80 ? 7.109 1.935 -23.634 1.00 71.62 80 HIS A O 1
ATOM 669 N N . ALA A 1 81 ? 7.402 1.771 -21.419 1.00 76.56 81 ALA A N 1
ATOM 670 C CA . ALA A 1 81 ? 6.127 2.372 -21.070 1.00 76.56 81 ALA A CA 1
ATOM 671 C C . ALA A 1 81 ? 6.016 3.832 -21.539 1.00 76.56 81 ALA A C 1
ATOM 673 O O . ALA A 1 81 ? 4.957 4.213 -22.032 1.00 76.56 81 ALA A O 1
ATOM 674 N N . ARG A 1 82 ? 7.101 4.623 -21.491 1.00 75.31 82 ARG A N 1
ATOM 675 C CA . ARG A 1 82 ? 7.127 6.016 -21.984 1.00 75.31 82 ARG A CA 1
ATOM 676 C C . ARG A 1 82 ? 6.872 6.116 -23.481 1.00 75.31 82 ARG A C 1
ATOM 678 O O . ARG A 1 82 ? 6.234 7.068 -23.917 1.00 75.31 82 ARG A O 1
ATOM 685 N N . LYS A 1 83 ? 7.349 5.143 -24.265 1.00 79.38 83 LYS A N 1
ATOM 686 C CA . LYS A 1 83 ? 7.088 5.089 -25.714 1.00 79.38 83 LYS A CA 1
ATOM 687 C C . LYS A 1 83 ? 5.601 4.902 -26.016 1.00 79.38 83 LYS A C 1
ATOM 689 O O . LYS A 1 83 ? 5.115 5.418 -27.013 1.00 79.38 83 LYS A O 1
ATOM 694 N N . ILE A 1 84 ? 4.892 4.173 -25.154 1.00 78.44 84 ILE A N 1
ATOM 695 C CA . ILE A 1 84 ? 3.458 3.888 -25.300 1.00 78.44 84 ILE A CA 1
ATOM 696 C C . ILE A 1 84 ? 2.611 5.014 -24.688 1.00 78.44 84 ILE A C 1
ATOM 698 O O . ILE A 1 84 ? 1.566 5.377 -25.217 1.00 78.44 84 ILE A O 1
ATOM 702 N N . SER A 1 85 ? 3.051 5.566 -23.558 1.00 74.31 85 SER A N 1
ATOM 703 C CA . SER A 1 85 ? 2.362 6.613 -22.813 1.00 74.31 85 SER A CA 1
ATOM 704 C C . SER A 1 85 ? 3.393 7.541 -22.160 1.00 74.31 85 SER A C 1
ATOM 706 O O . SER A 1 85 ? 3.882 7.213 -21.081 1.00 74.31 85 SER A O 1
ATOM 708 N N . PRO A 1 86 ? 3.681 8.721 -22.734 1.00 72.94 86 PRO A N 1
ATOM 709 C CA . PRO A 1 86 ? 4.728 9.623 -22.240 1.00 72.94 86 PRO A CA 1
ATOM 710 C C . PRO A 1 86 ? 4.429 10.250 -20.866 1.00 72.94 86 PRO A C 1
ATOM 712 O O . PRO A 1 86 ? 5.322 10.805 -20.229 1.00 72.94 86 PRO A O 1
ATOM 715 N N . ASP A 1 87 ? 3.191 10.147 -20.379 1.00 71.75 87 ASP A N 1
ATOM 716 C CA . ASP A 1 87 ? 2.820 10.538 -19.019 1.00 71.75 87 ASP A CA 1
ATOM 717 C C . ASP A 1 87 ? 3.532 9.652 -17.979 1.00 71.75 87 ASP A C 1
ATOM 719 O O . ASP A 1 87 ? 3.317 8.435 -17.929 1.00 71.75 87 ASP A O 1
ATOM 723 N N . LEU A 1 88 ? 4.358 10.266 -17.122 1.00 59.09 88 LEU A N 1
ATOM 724 C CA . LEU A 1 88 ? 5.174 9.581 -16.111 1.00 59.09 88 LEU A CA 1
ATOM 725 C C . LEU A 1 88 ? 4.345 8.728 -15.138 1.00 59.09 88 LEU A C 1
ATOM 727 O O . LEU A 1 88 ? 4.778 7.651 -14.733 1.00 59.09 88 LEU A O 1
ATOM 731 N N . THR A 1 89 ? 3.148 9.185 -14.761 1.00 61.66 89 THR A N 1
ATOM 732 C CA . THR A 1 89 ? 2.305 8.464 -13.796 1.00 61.66 89 THR A CA 1
ATOM 733 C C . THR A 1 89 ? 1.692 7.213 -14.412 1.00 61.66 89 THR A C 1
ATOM 735 O O . THR A 1 89 ? 1.626 6.161 -13.769 1.00 61.66 89 THR A O 1
ATOM 738 N N . LYS A 1 90 ? 1.306 7.287 -15.689 1.00 59.81 90 LYS A N 1
ATOM 739 C CA . LYS A 1 90 ? 0.846 6.125 -16.460 1.00 59.81 90 LYS A CA 1
ATOM 740 C C . LYS A 1 90 ? 2.002 5.196 -16.823 1.00 59.81 90 LYS A C 1
ATOM 742 O O . LYS A 1 90 ? 1.810 3.983 -16.836 1.00 59.81 90 LYS A O 1
ATOM 747 N N . THR A 1 91 ? 3.191 5.753 -17.039 1.00 58.19 91 THR A N 1
ATOM 748 C CA . THR A 1 91 ? 4.422 5.015 -17.335 1.00 58.19 91 THR A CA 1
ATOM 749 C C . THR A 1 91 ? 4.753 4.035 -16.215 1.00 58.19 91 THR A C 1
ATOM 751 O O . THR A 1 91 ? 4.770 2.834 -16.461 1.00 58.19 91 THR A O 1
ATOM 754 N N . THR A 1 92 ? 4.903 4.503 -14.969 1.00 63.56 92 THR A N 1
ATOM 755 C CA . THR A 1 92 ? 5.220 3.625 -13.824 1.00 63.56 92 THR A CA 1
ATOM 756 C C . THR A 1 92 ? 4.179 2.521 -13.637 1.00 63.56 92 THR A C 1
ATOM 758 O O . THR A 1 92 ? 4.489 1.394 -13.254 1.00 63.56 92 THR A O 1
ATOM 761 N N . ARG A 1 93 ? 2.916 2.829 -13.937 1.00 60.88 93 ARG A N 1
ATOM 762 C CA . ARG A 1 93 ? 1.814 1.876 -13.855 1.00 60.88 93 ARG A CA 1
ATOM 763 C C . ARG A 1 93 ? 1.960 0.733 -14.864 1.00 60.88 93 ARG A C 1
ATOM 765 O O . ARG A 1 93 ? 1.769 -0.427 -14.509 1.00 60.88 93 ARG A O 1
ATOM 772 N N . ILE A 1 94 ? 2.274 1.077 -16.110 1.00 64.00 94 ILE A N 1
ATOM 773 C CA . ILE A 1 94 ? 2.487 0.125 -17.203 1.00 64.00 94 ILE A CA 1
ATOM 774 C C . ILE A 1 94 ? 3.743 -0.695 -16.914 1.00 64.00 94 ILE A C 1
ATOM 776 O O . ILE A 1 94 ? 3.692 -1.915 -16.962 1.00 64.00 94 ILE A O 1
ATOM 780 N N . THR A 1 95 ? 4.832 -0.055 -16.507 1.00 64.69 95 THR A N 1
ATOM 781 C CA . THR A 1 95 ? 6.074 -0.723 -16.122 1.00 64.69 95 THR A CA 1
ATOM 782 C C . THR A 1 95 ? 5.860 -1.881 -15.150 1.00 64.69 95 THR A C 1
ATOM 784 O O . THR A 1 95 ? 6.261 -3.008 -15.431 1.00 64.69 95 THR A O 1
ATOM 787 N N . LEU A 1 96 ? 5.188 -1.623 -14.027 1.00 64.50 96 LEU A N 1
ATOM 788 C CA . LEU A 1 96 ? 4.954 -2.651 -13.014 1.00 64.50 96 LEU A CA 1
ATOM 789 C C . LEU A 1 96 ? 4.096 -3.803 -13.541 1.00 64.50 96 LEU A C 1
ATOM 791 O O . LEU A 1 96 ? 4.288 -4.945 -13.132 1.00 64.50 96 LEU A O 1
ATOM 795 N N . HIS A 1 97 ? 3.158 -3.516 -14.447 1.00 66.00 97 HIS A N 1
ATOM 796 C CA . HIS A 1 97 ? 2.362 -4.547 -15.106 1.00 66.00 97 HIS A CA 1
ATOM 797 C C . HIS A 1 97 ? 3.239 -5.458 -15.975 1.00 66.00 97 HIS A C 1
ATOM 799 O O . HIS A 1 97 ? 3.165 -6.679 -15.856 1.00 66.00 97 HIS A O 1
ATOM 805 N N . TRP A 1 98 ? 4.111 -4.874 -16.797 1.00 64.62 98 TRP A N 1
ATOM 806 C CA . TRP A 1 98 ? 5.030 -5.633 -17.645 1.00 64.62 98 TRP A CA 1
ATOM 807 C C . TRP A 1 98 ? 6.011 -6.463 -16.822 1.00 64.62 98 TRP A C 1
ATOM 809 O O . TRP A 1 98 ? 6.164 -7.655 -17.070 1.00 64.62 98 TRP A O 1
ATOM 819 N N . GLN A 1 99 ? 6.608 -5.879 -15.788 1.00 69.00 99 GLN A N 1
ATOM 820 C CA . GLN A 1 99 ? 7.550 -6.587 -14.930 1.00 69.00 99 GLN A CA 1
ATOM 821 C C . GLN A 1 99 ? 6.887 -7.715 -14.126 1.00 69.00 99 GLN A C 1
ATOM 823 O O . GLN A 1 99 ? 7.472 -8.787 -13.975 1.00 69.00 99 GLN A O 1
ATOM 828 N N . SER A 1 100 ? 5.658 -7.512 -13.638 1.00 66.06 100 SER A N 1
ATOM 829 C CA . SER A 1 100 ? 4.888 -8.555 -12.949 1.00 66.06 100 SER A CA 1
ATOM 830 C C . SER A 1 100 ? 4.567 -9.726 -13.881 1.00 66.06 100 SER A C 1
ATOM 832 O O . SER A 1 100 ? 4.787 -10.874 -13.495 1.00 66.06 100 SER A O 1
ATOM 834 N N . ASN A 1 101 ? 4.146 -9.453 -15.120 1.00 66.06 101 ASN A N 1
ATOM 835 C CA . ASN A 1 101 ? 3.900 -10.493 -16.122 1.00 66.06 101 ASN A CA 1
ATOM 836 C C . ASN A 1 101 ? 5.194 -11.224 -16.521 1.00 66.06 101 ASN A C 1
ATOM 838 O O . ASN A 1 101 ? 5.192 -12.448 -16.645 1.00 66.06 101 ASN A O 1
ATOM 842 N N . SER A 1 102 ? 6.314 -10.509 -16.658 1.00 63.31 102 SER A N 1
ATOM 843 C CA . SER A 1 102 ? 7.622 -11.116 -16.929 1.00 63.31 102 SER A CA 1
ATOM 844 C C . SER A 1 102 ? 8.107 -11.987 -15.768 1.00 63.31 102 SER A C 1
ATOM 846 O O . SER A 1 102 ? 8.614 -13.079 -16.002 1.00 63.31 102 SER A O 1
ATOM 848 N N . ARG A 1 103 ? 7.900 -11.570 -14.510 1.00 60.34 103 ARG A N 1
ATOM 849 C CA . ARG A 1 103 ? 8.196 -12.391 -13.319 1.00 60.34 103 ARG A CA 1
ATOM 850 C C . ARG A 1 103 ? 7.280 -13.617 -13.220 1.00 60.34 103 ARG A C 1
ATOM 852 O O . ARG A 1 103 ? 7.755 -14.684 -12.845 1.00 60.34 103 ARG A O 1
ATOM 859 N N . ALA A 1 104 ? 6.008 -13.499 -13.602 1.00 53.31 104 ALA A N 1
ATOM 860 C CA . ALA A 1 104 ? 5.089 -14.636 -13.699 1.00 53.31 104 ALA A CA 1
ATOM 861 C C . ALA A 1 104 ? 5.532 -15.652 -14.770 1.00 53.31 104 ALA A C 1
ATOM 863 O O . ALA A 1 104 ? 5.437 -16.858 -14.550 1.00 53.31 104 ALA A O 1
ATOM 864 N N . ALA A 1 105 ? 6.072 -15.174 -15.896 1.00 38.34 105 ALA A N 1
ATOM 865 C CA . ALA A 1 105 ? 6.644 -16.019 -16.942 1.00 38.34 105 ALA A CA 1
ATOM 866 C C . ALA A 1 105 ? 7.988 -16.653 -16.525 1.00 38.34 105 ALA A C 1
ATOM 868 O O . ALA A 1 105 ? 8.208 -17.836 -16.774 1.00 38.34 105 ALA A O 1
ATOM 869 N N . PHE A 1 106 ? 8.860 -15.915 -15.828 1.00 31.09 106 PHE A N 1
ATOM 870 C CA . PHE A 1 106 ? 10.142 -16.431 -15.325 1.00 31.09 106 PHE A CA 1
ATOM 871 C C . PHE A 1 106 ? 9.991 -17.409 -14.146 1.00 31.09 106 PHE A C 1
ATOM 873 O O . PHE A 1 106 ? 10.812 -18.312 -13.987 1.00 31.09 106 PHE A O 1
ATOM 880 N N . GLY A 1 107 ? 8.918 -17.295 -13.357 1.00 31.77 107 GLY A N 1
ATOM 881 C CA . GLY A 1 107 ? 8.574 -18.232 -12.282 1.00 31.77 107 GLY A CA 1
ATOM 882 C C . GLY A 1 107 ? 7.977 -19.569 -12.748 1.00 31.77 107 GLY A C 1
ATOM 883 O O . GLY A 1 107 ? 7.763 -20.449 -11.919 1.00 31.77 107 GLY A O 1
ATOM 884 N N . ALA A 1 108 ? 7.715 -19.751 -14.049 1.00 31.48 108 ALA A N 1
ATOM 885 C CA . ALA A 1 108 ? 7.141 -20.983 -14.604 1.00 31.48 108 ALA A CA 1
ATOM 886 C C . ALA A 1 108 ? 8.189 -22.028 -15.039 1.00 31.48 108 ALA A C 1
ATOM 888 O O . ALA A 1 108 ? 7.829 -23.103 -15.524 1.00 31.48 108 ALA A O 1
ATOM 889 N N . THR A 1 109 ? 9.482 -21.770 -14.825 1.00 34.66 109 THR A N 1
ATOM 890 C CA . THR A 1 109 ? 10.565 -22.712 -15.153 1.00 34.66 109 THR A CA 1
ATOM 891 C C . THR A 1 109 ? 11.032 -23.473 -13.914 1.00 34.66 109 THR A C 1
ATOM 893 O O . THR A 1 109 ? 12.148 -23.307 -13.445 1.00 34.66 109 THR A O 1
ATOM 896 N N . THR A 1 110 ? 10.153 -24.298 -13.344 1.00 36.50 110 THR A N 1
ATOM 897 C CA . THR A 1 110 ? 10.477 -25.624 -12.776 1.00 36.50 110 THR A CA 1
ATOM 898 C C . THR A 1 110 ? 9.196 -26.298 -12.275 1.00 36.50 110 THR A C 1
ATOM 900 O O . THR A 1 110 ? 8.596 -25.903 -11.287 1.00 36.50 110 THR A O 1
ATOM 903 N N . ARG A 1 111 ? 8.793 -27.339 -13.014 1.00 31.98 111 ARG A N 1
ATOM 904 C CA . ARG A 1 111 ? 7.874 -28.435 -12.655 1.00 31.98 111 ARG A CA 1
ATOM 905 C C . ARG A 1 111 ? 6.610 -28.085 -11.846 1.00 31.98 111 ARG A C 1
ATOM 907 O O . ARG A 1 111 ? 6.594 -28.120 -10.626 1.00 31.98 111 ARG A O 1
ATOM 914 N N . ASN A 1 112 ? 5.505 -28.065 -12.592 1.00 35.56 112 ASN A N 1
ATOM 915 C CA . ASN A 1 112 ? 4.297 -28.831 -12.276 1.00 35.56 112 ASN A CA 1
ATOM 916 C C . ASN A 1 112 ? 3.564 -28.468 -10.966 1.00 35.56 112 ASN A C 1
ATOM 918 O O . ASN A 1 112 ? 3.738 -29.135 -9.957 1.00 35.56 112 ASN A O 1
ATOM 922 N N . SER A 1 113 ? 2.618 -27.524 -11.011 1.00 30.81 113 SER A N 1
ATOM 923 C CA . SER A 1 113 ? 1.276 -27.795 -10.471 1.00 30.81 113 SER A CA 1
ATOM 924 C C . SER A 1 113 ? 0.248 -26.784 -10.983 1.00 30.81 113 SER A C 1
ATOM 926 O O . SER A 1 113 ? 0.511 -25.594 -11.146 1.00 30.81 113 SER A O 1
ATOM 928 N N . LYS A 1 114 ? -0.947 -27.300 -11.252 1.00 35.28 114 LYS A N 1
ATOM 929 C CA . LYS A 1 114 ? -2.162 -26.572 -11.599 1.00 35.28 114 LYS A CA 1
ATOM 930 C C . LYS A 1 114 ? -2.557 -25.632 -10.453 1.00 35.28 114 LYS A C 1
ATOM 932 O O . LYS A 1 114 ? -3.243 -26.067 -9.540 1.00 35.28 114 LYS A O 1
ATOM 937 N N . ARG A 1 115 ? -2.148 -24.367 -10.495 1.00 35.16 115 ARG A N 1
ATOM 938 C CA . ARG A 1 115 ? -2.790 -23.241 -9.790 1.00 35.16 115 ARG A CA 1
ATOM 939 C C . ARG A 1 115 ? -2.282 -21.958 -10.433 1.00 35.16 115 ARG A C 1
ATOM 941 O O . ARG A 1 115 ? -1.216 -21.450 -10.102 1.00 35.16 115 ARG A O 1
ATOM 948 N N . SER A 1 116 ? -3.027 -21.479 -11.420 1.00 35.22 116 SER A N 1
ATOM 949 C CA . SER A 1 116 ? -2.833 -20.162 -12.016 1.00 35.22 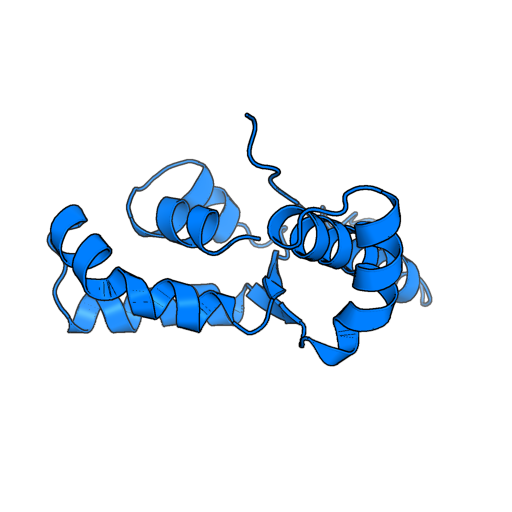116 SER A CA 1
ATOM 950 C C . SER A 1 116 ? -3.035 -19.104 -10.931 1.00 35.22 116 SER A C 1
ATOM 952 O O . SER A 1 116 ? -4.173 -18.765 -10.615 1.00 35.22 116 SER A O 1
ATOM 954 N N . ARG A 1 117 ? -1.940 -18.624 -10.327 1.00 39.69 117 ARG A N 1
ATOM 955 C CA . ARG A 1 117 ? -1.956 -17.454 -9.440 1.00 39.69 117 ARG A CA 1
ATOM 956 C C . ARG A 1 117 ? -2.399 -16.262 -10.283 1.00 39.69 117 ARG A C 1
ATOM 958 O O . ARG A 1 117 ? -1.718 -15.901 -11.242 1.00 39.69 117 ARG A O 1
ATOM 965 N N . GLN A 1 118 ? -3.579 -15.722 -9.998 1.00 39.50 118 GLN A N 1
ATOM 966 C CA . GLN A 1 118 ? -4.109 -14.585 -10.739 1.00 39.50 118 GLN A CA 1
ATOM 967 C C . GLN A 1 118 ? -3.420 -13.313 -10.237 1.00 39.50 118 GLN A C 1
ATOM 969 O O . GLN A 1 118 ? -3.548 -12.925 -9.080 1.00 39.50 118 GLN A O 1
ATOM 974 N N . TYR A 1 119 ? -2.660 -12.660 -11.112 1.00 44.69 119 TYR A N 1
ATOM 975 C CA . TYR A 1 119 ? -2.046 -11.368 -10.820 1.00 44.69 119 TYR A CA 1
ATOM 976 C C . TYR A 1 119 ? -3.070 -10.271 -11.104 1.00 44.69 119 TYR A C 1
ATOM 978 O O . TYR A 1 119 ? -3.272 -9.873 -12.253 1.00 44.69 119 TYR A O 1
ATOM 986 N N . LEU A 1 120 ? -3.763 -9.798 -10.065 1.00 43.56 120 LEU A N 1
ATOM 987 C CA . LEU A 1 120 ? -4.772 -8.758 -10.235 1.00 43.56 120 LEU A CA 1
ATOM 988 C C . LEU A 1 120 ? -4.122 -7.372 -10.248 1.00 43.56 120 LEU A C 1
ATOM 990 O O . LEU A 1 120 ? -3.837 -6.755 -9.219 1.00 43.56 120 LEU A O 1
ATOM 994 N N . PHE A 1 121 ? -3.930 -6.853 -11.454 1.00 46.19 121 PHE A N 1
ATOM 995 C CA . PHE A 1 121 ? -3.710 -5.435 -11.669 1.00 46.19 121 PHE A CA 1
ATOM 996 C C . PHE A 1 121 ? -5.080 -4.751 -11.762 1.00 46.19 121 PHE A C 1
ATOM 998 O O . PHE A 1 121 ? -5.822 -5.027 -12.695 1.00 46.19 121 PHE A O 1
ATOM 1005 N N . ILE A 1 122 ? -5.439 -3.879 -10.812 1.00 41.75 122 ILE A N 1
ATOM 1006 C CA . ILE A 1 122 ? -6.670 -3.073 -10.902 1.00 41.75 122 ILE A CA 1
ATOM 1007 C C . ILE A 1 122 ? -6.317 -1.750 -11.602 1.00 41.75 122 ILE A C 1
ATOM 1009 O O . ILE A 1 122 ? -5.799 -0.835 -10.947 1.00 41.75 122 ILE A O 1
ATOM 1013 N N . PRO A 1 123 ? -6.526 -1.606 -12.927 1.00 30.98 123 PRO A N 1
ATOM 1014 C CA . PRO A 1 123 ? -6.419 -0.307 -13.559 1.00 30.98 123 PRO A CA 1
ATOM 1015 C C . PRO A 1 123 ? -7.561 0.582 -13.061 1.00 30.98 123 PRO A C 1
ATOM 1017 O O . PRO A 1 123 ? -8.716 0.174 -12.999 1.00 30.98 123 PRO A O 1
ATOM 1020 N N . ARG A 1 124 ? -7.230 1.830 -12.728 1.00 31.56 124 ARG A N 1
ATOM 1021 C CA . ARG A 1 124 ? -8.216 2.895 -12.548 1.00 31.56 124 ARG A CA 1
ATOM 1022 C C . ARG A 1 124 ? -9.015 3.021 -13.852 1.00 31.56 124 ARG A C 1
ATOM 1024 O O . ARG A 1 124 ? -8.416 3.352 -14.877 1.00 31.56 124 ARG A O 1
ATOM 1031 N N . LEU A 1 125 ? -10.305 2.695 -13.805 1.00 27.58 125 LEU A N 1
ATOM 1032 C CA . LEU A 1 125 ? -11.265 3.064 -14.841 1.00 27.58 125 LEU A CA 1
ATOM 1033 C C . LEU A 1 125 ? -11.449 4.581 -14.734 1.00 27.58 125 LEU A C 1
ATOM 1035 O O . LEU A 1 125 ? -11.858 5.073 -13.681 1.00 27.58 125 LEU A O 1
ATOM 1039 N N . ASN A 1 126 ? -11.042 5.293 -15.780 1.00 31.20 126 ASN A N 1
ATOM 1040 C CA . ASN A 1 126 ? -11.485 6.653 -16.070 1.00 31.20 126 ASN A CA 1
ATOM 1041 C C . ASN A 1 126 ? -12.431 6.561 -17.260 1.00 31.20 126 ASN A C 1
ATOM 1043 O O . ASN A 1 126 ? -12.084 5.785 -18.182 1.00 31.20 126 ASN A O 1
#

Foldseek 3Di:
DALVLLLVLLQDDDDSVVQLPDPLEAAEDAPCSVVVNVVCLVVSCVRRVDDPVVSVVSVPVSVVRYHHDYVVNQVVQLVVLCVVPVPNVSSRLRSRVVVVVVVVVVVVPDDDDPDPSDHDDDDPDD

Radius of gyration: 15.88 Å; chains: 1; bounding box: 32×42×42 Å

Sequence (126 aa):
MDANVLFAALIRKGRTEELLFDDDLHFFAPEFIFEKFEKRRSLVLAKTDRTESEFEHLLTAPRKRITTISNEETDEFIAHARKISPDLTKTTRITLHWQSNSRAAFGATTRNSKRSRQYLFIPRLN

Secondary structure (DSSP, 8-state):
--HHHHHHHHHS-SHHHHHHT-TT--EEEETTHHHHHHTTHHHHHHHH---HHHHHHHTHHHHHHEEEE-HHHHHHHHHHHHHH---HHHHHHHHHHHHHHHHHHHTTSS----------------